Protein AF-A0A844YC33-F1 (afdb_monomer_lite)

Radius of gyration: 16.6 Å; chains: 1; bounding box: 36×33×59 Å

Sequence (121 aa):
MAMMAMFWGPLSAQDRAVDSRIYLESRDGSQRMVSQPRELRRGDRVVAVLDWSALPRRNEVLTSEVPSHLSFLDASLDDVELSRDGGRSWQAADSNASGRVTHLRWRTGATRRLAYSAIVR

pLDDT: mean 82.44, std 17.24, range [37.56, 96.38]

Structure (mmCIF, N/CA/C/O backbone):
data_AF-A0A844YC33-F1
#
_entry.id   AF-A0A844YC33-F1
#
loop_
_atom_site.group_PDB
_atom_site.id
_atom_site.type_symbol
_atom_site.label_atom_id
_atom_site.label_alt_id
_atom_site.label_comp_id
_atom_site.label_asym_id
_atom_site.label_entity_id
_atom_site.label_seq_id
_atom_site.pdbx_PDB_ins_code
_atom_site.Cartn_x
_atom_site.Cartn_y
_atom_site.Cartn_z
_atom_site.occupancy
_atom_site.B_iso_or_equiv
_atom_site.auth_seq_id
_atom_site.auth_comp_id
_atom_site.auth_asym_id
_atom_site.auth_atom_id
_atom_site.pdbx_PDB_model_num
ATOM 1 N N . MET A 1 1 ? -20.588 -12.524 -42.112 1.00 45.06 1 MET A N 1
ATOM 2 C CA . MET A 1 1 ? -20.195 -13.596 -41.176 1.00 45.06 1 MET A CA 1
ATOM 3 C C . MET A 1 1 ? -18.674 -13.574 -41.068 1.00 45.06 1 MET A C 1
ATOM 5 O O . MET A 1 1 ? -18.018 -14.000 -42.003 1.00 45.06 1 MET A O 1
ATOM 9 N N . ALA A 1 2 ? -18.128 -12.971 -40.010 1.00 42.09 2 ALA A N 1
ATOM 10 C CA . ALA A 1 2 ? -16.750 -13.154 -39.539 1.00 42.09 2 ALA A CA 1
ATOM 11 C C . ALA A 1 2 ? -16.652 -12.477 -38.164 1.00 42.09 2 ALA A C 1
ATOM 13 O O . ALA A 1 2 ? -16.767 -11.262 -38.038 1.00 42.09 2 ALA A O 1
ATOM 14 N N . MET A 1 3 ? -16.569 -13.312 -37.138 1.00 40.81 3 MET A N 1
ATOM 15 C CA . MET A 1 3 ? -16.557 -12.983 -35.719 1.00 40.81 3 MET A CA 1
ATOM 16 C C . MET A 1 3 ? -15.153 -12.483 -35.344 1.00 40.81 3 MET A C 1
ATOM 18 O O . MET A 1 3 ? -14.190 -13.232 -35.493 1.00 40.81 3 MET A O 1
ATOM 22 N N . MET A 1 4 ? -15.012 -11.232 -34.889 1.00 40.69 4 MET A N 1
ATOM 23 C CA . MET A 1 4 ? -13.759 -10.761 -34.282 1.00 40.69 4 MET A CA 1
ATOM 24 C C . MET A 1 4 ? -13.595 -11.459 -32.931 1.00 40.69 4 MET A C 1
ATOM 26 O O . MET A 1 4 ? -14.334 -11.194 -31.986 1.00 40.69 4 MET A O 1
ATOM 30 N N . ALA A 1 5 ? -12.646 -12.390 -32.869 1.00 43.84 5 ALA A N 1
ATOM 31 C CA . ALA A 1 5 ? -12.265 -13.073 -31.647 1.00 43.84 5 ALA A CA 1
ATOM 32 C C . ALA A 1 5 ? -11.674 -12.066 -30.647 1.00 43.84 5 ALA A C 1
ATOM 34 O O . ALA A 1 5 ? -10.669 -11.410 -30.923 1.00 43.84 5 ALA A O 1
ATOM 35 N N . MET A 1 6 ? -12.303 -11.953 -29.476 1.00 48.38 6 MET A N 1
ATOM 36 C CA . MET A 1 6 ? -11.693 -11.347 -28.297 1.00 48.38 6 MET A CA 1
ATOM 37 C C . MET A 1 6 ? -10.513 -12.223 -27.872 1.00 48.38 6 MET A C 1
ATOM 39 O O . MET A 1 6 ? -10.695 -13.378 -27.491 1.00 48.38 6 MET A O 1
ATOM 43 N N . PHE A 1 7 ? -9.299 -11.681 -27.933 1.00 41.22 7 PHE A N 1
ATOM 44 C CA . PHE A 1 7 ? -8.135 -12.310 -27.322 1.00 41.22 7 PHE A CA 1
ATOM 45 C C . PHE A 1 7 ? -8.235 -12.167 -25.798 1.00 41.22 7 PHE A C 1
ATOM 47 O O . PHE A 1 7 ? -7.728 -11.209 -25.219 1.00 41.22 7 PHE A O 1
ATOM 54 N N . TRP A 1 8 ? -8.871 -13.130 -25.131 1.00 48.06 8 TRP A N 1
ATOM 55 C CA . TRP A 1 8 ? -8.564 -13.410 -23.730 1.00 48.06 8 TRP A CA 1
ATOM 56 C C . TRP A 1 8 ? -7.294 -14.253 -23.686 1.00 48.06 8 TRP A C 1
ATOM 58 O O . TRP A 1 8 ? -7.331 -15.480 -23.729 1.00 48.06 8 TRP A O 1
ATOM 68 N N . GLY A 1 9 ? -6.145 -13.580 -23.637 1.00 37.56 9 GLY A N 1
ATOM 69 C CA . GLY A 1 9 ? -4.937 -14.224 -23.139 1.00 37.56 9 GLY A CA 1
ATOM 70 C C . GLY A 1 9 ? -5.112 -14.499 -21.641 1.00 37.56 9 GLY A C 1
ATOM 71 O O . GLY A 1 9 ? -5.631 -13.626 -20.937 1.00 37.56 9 GLY A O 1
ATOM 72 N N . PRO A 1 10 ? -4.707 -15.672 -21.123 1.00 42.41 10 PRO A N 1
ATOM 73 C CA . PRO A 1 10 ? -4.624 -15.860 -19.686 1.00 42.41 10 PRO A CA 1
ATOM 74 C C . PRO A 1 10 ? -3.643 -14.822 -19.134 1.00 42.41 10 PRO A C 1
ATOM 76 O O . PRO A 1 10 ? -2.491 -14.746 -19.564 1.00 42.41 10 PRO A O 1
ATOM 79 N N . LEU A 1 11 ? -4.103 -14.002 -18.190 1.00 50.25 11 LEU A N 1
ATOM 80 C CA . LEU A 1 11 ? -3.207 -13.264 -17.312 1.00 50.25 11 LEU A CA 1
ATOM 81 C C . LEU A 1 11 ? -2.495 -14.326 -16.476 1.00 50.25 11 LEU A C 1
ATOM 83 O O . LEU A 1 11 ? -3.030 -14.783 -15.469 1.00 50.25 11 LEU A O 1
ATOM 87 N N . SER A 1 12 ? -1.325 -14.781 -16.927 1.00 41.94 12 SER A N 1
ATOM 88 C CA . SER A 1 12 ? -0.418 -15.514 -16.053 1.00 41.94 12 SER A CA 1
ATOM 89 C C . SER A 1 12 ? -0.130 -14.601 -14.869 1.00 41.94 12 SER A C 1
ATOM 91 O O . SER A 1 12 ? 0.608 -13.624 -15.002 1.00 41.94 12 SER A O 1
ATOM 93 N N . ALA A 1 13 ? -0.750 -14.903 -13.729 1.00 41.78 13 ALA A N 1
ATOM 94 C CA . ALA A 1 13 ? -0.329 -14.403 -12.439 1.00 41.78 13 ALA A CA 1
ATOM 95 C C . ALA A 1 13 ? 1.101 -14.906 -12.253 1.00 41.78 13 ALA A C 1
ATOM 97 O O . ALA A 1 13 ? 1.336 -16.069 -11.931 1.00 41.78 13 ALA A O 1
ATOM 98 N N . GLN A 1 14 ? 2.074 -14.064 -12.591 1.00 50.34 14 GLN A N 1
ATOM 99 C CA . GLN A 1 14 ? 3.449 -14.338 -12.232 1.00 50.34 14 GLN A CA 1
ATOM 100 C C . GLN A 1 14 ? 3.502 -14.173 -10.721 1.00 50.34 14 GLN A C 1
ATOM 102 O O . GLN A 1 14 ? 3.572 -13.052 -10.221 1.00 50.34 14 GLN A O 1
ATOM 107 N N . ASP A 1 15 ? 3.403 -15.295 -10.014 1.00 48.19 15 ASP A N 1
ATOM 108 C CA . ASP A 1 15 ? 3.581 -15.394 -8.570 1.00 48.19 15 ASP A CA 1
ATOM 109 C C . ASP A 1 15 ? 5.067 -15.164 -8.251 1.00 48.19 15 ASP A C 1
ATOM 111 O O . ASP A 1 15 ? 5.833 -16.064 -7.910 1.00 48.19 15 ASP A O 1
ATOM 115 N N . ARG A 1 16 ? 5.546 -13.945 -8.512 1.00 59.59 16 ARG A N 1
ATOM 116 C CA . ARG A 1 16 ? 6.806 -13.477 -7.952 1.00 59.59 16 ARG A CA 1
ATOM 117 C C . ARG A 1 16 ? 6.514 -13.063 -6.528 1.00 59.59 16 ARG A C 1
ATOM 119 O O . ARG A 1 16 ? 5.619 -12.257 -6.296 1.00 59.59 16 ARG A O 1
ATOM 126 N N . ALA A 1 17 ? 7.329 -13.565 -5.607 1.00 65.06 17 ALA A N 1
ATOM 127 C CA . ALA A 1 17 ? 7.266 -13.184 -4.208 1.00 65.06 17 ALA A CA 1
ATOM 128 C C . ALA A 1 17 ? 7.431 -11.661 -4.068 1.00 65.06 17 ALA A C 1
ATOM 130 O O . ALA A 1 17 ? 8.533 -11.120 -4.201 1.00 65.06 17 ALA A O 1
ATOM 131 N N . VAL A 1 18 ? 6.314 -10.980 -3.829 1.00 82.38 18 VAL A N 1
ATOM 132 C CA . VAL A 1 18 ? 6.278 -9.633 -3.272 1.00 82.38 18 VAL A CA 1
ATOM 133 C C . VAL A 1 18 ? 6.281 -9.813 -1.759 1.00 82.38 18 VAL A C 1
ATOM 135 O O . VAL A 1 18 ? 5.343 -10.375 -1.196 1.00 82.38 18 VAL A O 1
ATOM 138 N N . ASP A 1 19 ? 7.348 -9.370 -1.102 1.00 88.06 19 ASP A N 1
ATOM 139 C CA . ASP A 1 19 ? 7.411 -9.350 0.358 1.00 88.06 19 ASP A CA 1
ATOM 140 C C . ASP A 1 19 ? 6.588 -8.164 0.859 1.00 88.06 19 ASP A C 1
ATOM 142 O O . ASP A 1 19 ? 6.835 -7.026 0.461 1.00 88.06 19 ASP A O 1
ATOM 146 N N . SER A 1 20 ? 5.595 -8.429 1.705 1.00 89.38 20 SER A N 1
ATOM 147 C CA . SER A 1 20 ? 4.699 -7.407 2.245 1.00 89.38 20 SER A CA 1
ATOM 148 C C . SER A 1 20 ? 4.883 -7.281 3.748 1.00 89.38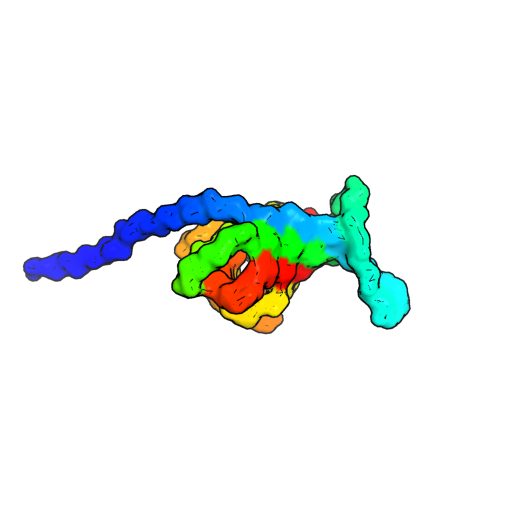 20 SER A C 1
ATOM 150 O O . SER A 1 20 ? 4.785 -8.265 4.483 1.00 89.38 20 SER A O 1
ATOM 152 N N . ARG A 1 21 ? 5.119 -6.057 4.224 1.00 94.00 21 ARG A N 1
ATOM 153 C CA . ARG A 1 21 ? 5.225 -5.743 5.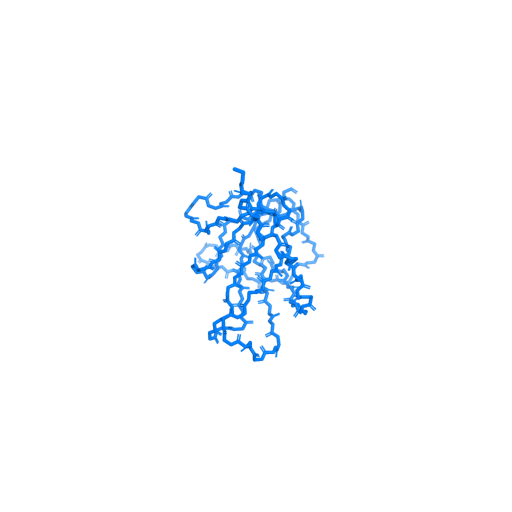656 1.00 94.00 21 ARG A CA 1
ATOM 154 C C . ARG A 1 21 ? 4.337 -4.568 6.009 1.00 94.00 21 ARG A C 1
ATOM 156 O O . ARG A 1 21 ? 4.361 -3.547 5.330 1.00 94.00 21 ARG A O 1
ATOM 163 N N . ILE A 1 22 ? 3.588 -4.696 7.099 1.00 93.75 22 ILE A N 1
ATOM 164 C CA . ILE A 1 22 ? 2.676 -3.660 7.588 1.00 93.75 22 ILE A CA 1
ATOM 165 C C . ILE A 1 22 ? 3.286 -2.989 8.813 1.00 93.75 22 ILE A C 1
ATOM 167 O O . ILE A 1 22 ? 3.753 -3.655 9.736 1.00 93.75 22 ILE A O 1
ATOM 171 N N . TYR A 1 23 ? 3.240 -1.663 8.820 1.00 95.19 23 TYR A N 1
ATOM 172 C CA . TYR A 1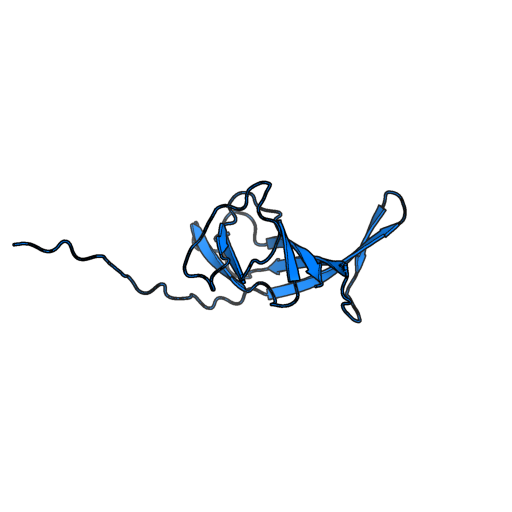 23 ? 3.688 -0.821 9.913 1.00 95.19 23 TYR A CA 1
ATOM 173 C C . TYR A 1 23 ? 2.542 0.057 10.402 1.00 95.19 23 TYR A C 1
ATOM 175 O O . TYR A 1 23 ? 1.769 0.573 9.595 1.00 95.19 23 TYR A O 1
ATOM 183 N N . LEU A 1 24 ? 2.450 0.256 11.714 1.00 95.25 24 LEU A N 1
ATOM 184 C CA . LEU A 1 24 ? 1.535 1.220 12.310 1.00 95.25 24 LEU A CA 1
ATOM 185 C C . LEU A 1 24 ? 2.095 2.629 12.110 1.00 95.25 24 LEU A C 1
ATOM 187 O O . LEU A 1 24 ? 3.271 2.878 12.379 1.00 95.25 24 LEU A O 1
ATOM 191 N N . GLU A 1 25 ? 1.246 3.544 11.660 1.00 92.50 25 GLU A N 1
ATOM 192 C CA . GLU A 1 25 ? 1.540 4.967 11.590 1.00 92.50 25 GLU A CA 1
ATOM 193 C C . GLU A 1 25 ? 0.822 5.692 12.724 1.00 92.50 25 GLU A C 1
ATOM 195 O O . GLU A 1 25 ? -0.408 5.732 12.773 1.00 92.50 25 GLU A O 1
ATOM 200 N N . SER A 1 26 ? 1.591 6.335 13.596 1.00 88.69 26 SER A N 1
ATOM 201 C CA . SER A 1 26 ? 1.063 7.249 14.603 1.00 88.69 26 SER A CA 1
ATOM 202 C C . SER A 1 26 ? 1.549 8.673 14.351 1.00 88.69 26 SER A C 1
ATOM 204 O O . SER A 1 26 ? 2.570 8.912 13.697 1.00 88.69 26 SER A O 1
ATOM 206 N N . ARG A 1 27 ? 0.786 9.641 14.859 1.00 85.69 27 ARG A N 1
ATOM 207 C CA . ARG A 1 27 ? 1.210 11.037 14.932 1.00 85.69 27 ARG A CA 1
ATOM 208 C C . ARG A 1 27 ? 1.386 11.426 16.386 1.00 85.69 27 ARG A C 1
ATOM 210 O O . ARG A 1 27 ? 0.475 11.216 17.180 1.00 85.69 27 ARG A O 1
ATOM 217 N N . ASP A 1 28 ? 2.530 12.019 16.688 1.00 80.75 28 ASP A N 1
ATOM 218 C CA . ASP A 1 28 ? 2.788 12.703 17.949 1.00 80.75 28 ASP A CA 1
ATOM 219 C C . ASP A 1 28 ? 3.089 14.173 17.635 1.00 80.75 28 ASP A C 1
ATOM 221 O O . ASP A 1 28 ? 4.138 14.519 17.083 1.00 80.75 28 ASP A O 1
ATOM 225 N N . GLY A 1 29 ? 2.093 15.036 17.848 1.00 81.06 29 GLY A N 1
ATOM 226 C CA . GLY A 1 29 ? 2.129 16.426 17.394 1.00 81.06 29 GLY A CA 1
ATOM 227 C C . GLY A 1 29 ? 2.364 16.542 15.881 1.00 81.06 29 GLY A C 1
ATOM 228 O O . GLY A 1 29 ? 1.527 16.132 15.072 1.00 81.06 29 GLY A O 1
ATOM 229 N N . SER A 1 30 ? 3.502 17.123 15.491 1.00 80.25 30 SER A N 1
ATOM 230 C CA . SER A 1 30 ? 3.922 17.275 14.090 1.00 80.25 30 SER A CA 1
ATOM 231 C C . SER A 1 30 ? 4.747 16.099 13.552 1.00 80.25 30 SER A C 1
ATOM 233 O O . SER A 1 30 ? 5.026 16.054 12.353 1.00 80.25 30 SER A O 1
ATOM 235 N N . GLN A 1 31 ? 5.139 15.144 14.400 1.00 82.38 31 GLN A N 1
ATOM 236 C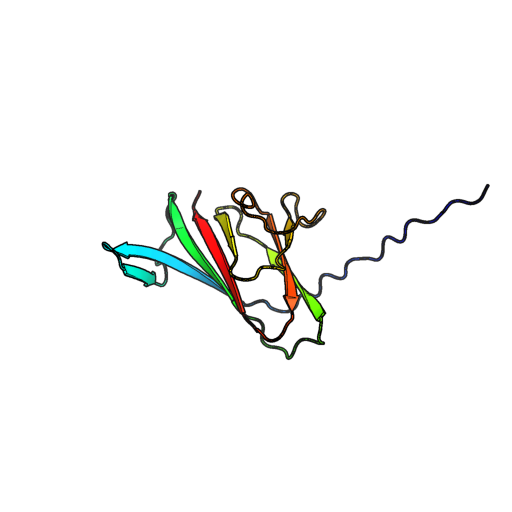 CA . GLN A 1 31 ? 5.982 14.020 14.006 1.00 82.38 31 GLN A CA 1
ATOM 237 C C . GLN A 1 31 ? 5.143 12.807 13.600 1.00 82.38 31 GLN A C 1
ATOM 239 O O . GLN A 1 31 ? 4.184 12.428 14.271 1.00 82.38 31 GLN A O 1
ATOM 244 N N . ARG A 1 32 ? 5.528 12.177 12.486 1.00 85.44 32 ARG A N 1
ATOM 245 C CA . ARG A 1 32 ? 4.988 10.890 12.036 1.00 85.44 32 ARG A CA 1
ATOM 246 C C . ARG A 1 32 ? 5.939 9.791 12.490 1.00 85.44 32 ARG A C 1
ATOM 248 O O . ARG A 1 32 ? 7.102 9.788 12.094 1.00 85.44 32 ARG A O 1
ATOM 255 N N . MET A 1 33 ? 5.438 8.863 13.294 1.00 88.38 33 MET A N 1
ATOM 256 C CA . MET A 1 33 ? 6.181 7.691 13.744 1.00 88.38 33 MET A CA 1
ATOM 257 C C . MET A 1 33 ? 5.674 6.449 13.018 1.00 88.38 33 MET A C 1
ATOM 259 O O . MET A 1 33 ? 4.484 6.322 12.728 1.00 88.38 33 MET A O 1
ATOM 263 N N . VAL A 1 34 ? 6.595 5.534 12.722 1.00 90.00 34 VAL A N 1
ATOM 264 C CA . VAL A 1 34 ? 6.306 4.256 12.069 1.00 90.00 34 VAL A CA 1
ATOM 265 C C . VAL A 1 34 ? 6.888 3.144 12.930 1.00 90.00 34 VAL A C 1
ATOM 267 O O . VAL A 1 34 ? 8.072 3.179 13.264 1.00 90.00 34 VAL A O 1
ATOM 270 N N . SER A 1 35 ? 6.067 2.169 13.312 1.00 90.88 35 SER A N 1
ATOM 271 C CA . SER A 1 35 ? 6.481 1.062 14.180 1.00 90.88 35 SER A CA 1
ATOM 272 C C . SER A 1 35 ? 5.915 -0.275 13.710 1.00 90.88 35 SER A C 1
ATOM 274 O O . SER A 1 35 ? 4.944 -0.332 12.954 1.00 90.88 35 SER A O 1
ATOM 276 N N . GLN A 1 36 ? 6.542 -1.376 14.126 1.00 90.81 36 GLN A N 1
ATOM 277 C CA . GLN A 1 36 ? 5.968 -2.699 13.898 1.00 90.81 36 GLN A CA 1
ATOM 278 C C . GLN A 1 36 ? 4.763 -2.895 14.829 1.00 90.81 36 GLN A C 1
ATOM 280 O O . GLN A 1 36 ? 4.919 -2.767 16.049 1.00 90.81 36 GLN A O 1
ATOM 285 N N . PRO A 1 37 ? 3.572 -3.202 14.290 1.00 87.12 37 PRO A N 1
ATOM 286 C CA . PRO A 1 37 ? 2.400 -3.428 15.114 1.00 87.12 37 PRO A CA 1
ATOM 287 C C . PRO A 1 37 ? 2.563 -4.738 15.886 1.00 87.12 37 PRO A C 1
ATOM 289 O O . PRO A 1 37 ? 2.893 -5.774 15.313 1.00 87.12 37 PRO A O 1
ATOM 292 N N . ARG A 1 38 ? 2.295 -4.705 17.195 1.00 88.06 38 ARG A N 1
ATOM 293 C CA . ARG A 1 38 ? 2.054 -5.935 17.971 1.00 88.06 38 ARG A CA 1
ATOM 294 C C . ARG A 1 38 ? 0.666 -6.504 17.676 1.00 88.06 38 ARG A C 1
ATOM 296 O O . ARG A 1 38 ? 0.474 -7.711 17.694 1.00 88.06 38 ARG A O 1
ATOM 303 N N . GLU A 1 39 ? -0.279 -5.609 17.412 1.00 89.75 39 GLU A N 1
ATOM 304 C CA . GLU A 1 39 ? -1.671 -5.869 17.065 1.00 89.75 39 GLU A CA 1
ATOM 305 C C . GLU A 1 39 ? -2.160 -4.704 16.189 1.00 89.75 39 GLU A C 1
ATOM 307 O O . GLU A 1 39 ? -1.651 -3.588 16.321 1.00 89.75 39 GLU A O 1
ATOM 312 N N . LEU A 1 40 ? -3.123 -4.962 15.303 1.00 92.69 40 LEU A N 1
ATOM 313 C CA . LEU A 1 40 ? -3.806 -3.942 14.506 1.00 92.69 40 LEU A CA 1
ATOM 314 C C . LEU A 1 40 ? -5.249 -3.808 14.985 1.00 92.69 40 LEU A C 1
ATOM 316 O O . LEU A 1 40 ? -5.961 -4.806 15.106 1.00 92.69 40 LEU A O 1
ATOM 320 N N . ARG A 1 41 ? -5.688 -2.578 15.238 1.00 95.00 41 ARG A N 1
ATOM 321 C CA . ARG A 1 41 ? -7.030 -2.261 15.730 1.00 95.00 41 ARG A CA 1
ATOM 322 C C . ARG A 1 41 ? -7.787 -1.435 14.711 1.00 95.00 41 ARG A C 1
ATOM 324 O O . ARG A 1 41 ? -7.214 -0.662 13.952 1.00 95.00 41 ARG A O 1
ATOM 331 N N . ARG A 1 42 ? -9.110 -1.577 14.711 1.00 95.50 42 ARG A N 1
ATOM 332 C CA . ARG A 1 42 ? -9.994 -0.762 13.875 1.00 95.50 42 ARG A CA 1
ATOM 333 C C . ARG A 1 42 ? -9.726 0.729 14.105 1.00 95.50 42 ARG A C 1
ATOM 335 O O . ARG A 1 42 ? -9.742 1.186 15.242 1.00 95.50 42 ARG A O 1
ATOM 342 N N . GLY A 1 43 ? -9.535 1.472 13.019 1.00 95.06 43 GLY A N 1
ATOM 343 C CA . GLY A 1 43 ? -9.183 2.892 13.019 1.00 95.06 43 GLY A CA 1
ATOM 344 C C . GLY A 1 43 ? -7.682 3.168 12.916 1.00 95.06 43 GLY A C 1
ATOM 345 O O . GLY A 1 43 ? -7.317 4.293 12.576 1.00 95.06 43 GLY A O 1
ATOM 346 N N . ASP A 1 44 ? -6.820 2.169 13.133 1.00 95.25 44 ASP A N 1
ATOM 347 C CA . ASP A 1 44 ? -5.375 2.343 13.003 1.00 95.25 44 ASP A CA 1
ATOM 348 C C . ASP A 1 44 ? -5.005 2.712 11.571 1.00 95.25 44 ASP A C 1
ATOM 350 O O . ASP A 1 44 ? -5.429 2.067 10.604 1.00 95.25 44 ASP A O 1
ATOM 354 N N . ARG A 1 45 ? -4.169 3.743 11.436 1.00 95.69 45 ARG A N 1
ATOM 355 C CA . ARG A 1 45 ? -3.538 4.069 10.164 1.00 95.69 45 ARG A CA 1
ATOM 356 C C . ARG A 1 45 ? -2.275 3.242 10.020 1.00 95.69 45 ARG A C 1
ATOM 358 O O . ARG A 1 45 ? -1.454 3.184 10.929 1.00 95.69 45 ARG A O 1
ATOM 365 N N . VAL A 1 46 ? -2.106 2.625 8.864 1.00 96.19 46 VAL A N 1
ATOM 366 C CA . VAL A 1 46 ? -0.956 1.777 8.573 1.00 96.19 46 VAL A CA 1
ATOM 367 C C . VAL A 1 46 ? -0.277 2.204 7.286 1.00 96.19 46 VAL A C 1
ATOM 369 O O . VAL A 1 46 ? -0.896 2.794 6.398 1.00 96.19 46 VAL A O 1
ATOM 372 N N . VAL A 1 47 ? 0.998 1.855 7.180 1.00 95.88 47 VAL A N 1
ATOM 373 C CA . VAL A 1 47 ? 1.761 1.870 5.937 1.00 95.88 47 VAL A CA 1
ATOM 374 C C . VAL A 1 47 ? 2.185 0.441 5.644 1.00 95.88 47 VAL A C 1
ATOM 376 O O . VAL A 1 47 ? 2.885 -0.181 6.441 1.00 95.88 47 VAL A O 1
ATOM 379 N N . ALA A 1 48 ? 1.766 -0.081 4.502 1.00 95.31 48 ALA A N 1
ATOM 380 C CA . ALA A 1 48 ? 2.253 -1.341 3.976 1.00 95.31 48 ALA A CA 1
ATOM 381 C C . ALA A 1 48 ? 3.399 -1.072 3.000 1.00 95.31 48 ALA A C 1
ATOM 383 O O . ALA A 1 48 ? 3.305 -0.185 2.152 1.00 95.31 48 ALA A O 1
ATOM 384 N N . VAL A 1 49 ? 4.477 -1.836 3.129 1.00 94.62 49 VAL A N 1
ATOM 385 C CA . VAL A 1 49 ? 5.663 -1.777 2.277 1.00 94.62 49 VAL A CA 1
ATOM 386 C C . VAL A 1 49 ? 5.760 -3.086 1.515 1.00 94.62 49 VAL A C 1
ATOM 388 O O . VAL A 1 49 ? 5.803 -4.154 2.122 1.00 94.62 49 VAL A O 1
ATOM 391 N N . LEU A 1 50 ? 5.787 -2.973 0.193 1.00 93.56 50 LEU A N 1
ATOM 392 C CA . LEU A 1 50 ? 5.931 -4.065 -0.754 1.00 93.56 50 LEU A CA 1
ATOM 393 C C . LEU A 1 50 ? 7.339 -4.009 -1.350 1.00 93.56 50 LEU A C 1
ATOM 395 O O . LEU A 1 50 ? 7.700 -3.002 -1.961 1.00 93.56 50 LEU A O 1
ATOM 399 N N . ASP A 1 51 ? 8.115 -5.075 -1.182 1.00 91.94 51 ASP A N 1
ATOM 400 C CA . ASP A 1 51 ? 9.484 -5.225 -1.681 1.00 91.94 51 ASP A CA 1
ATOM 401 C C . ASP A 1 51 ? 9.574 -6.392 -2.681 1.00 91.94 51 ASP A C 1
ATOM 403 O O . ASP A 1 51 ? 8.977 -7.448 -2.473 1.00 91.94 51 ASP A O 1
ATOM 407 N N . TRP A 1 52 ? 10.349 -6.239 -3.761 1.00 88.12 52 TRP A N 1
ATOM 408 C CA . TRP A 1 52 ? 10.605 -7.322 -4.726 1.00 88.12 52 TRP A CA 1
ATOM 409 C C . TRP A 1 52 ? 12.094 -7.451 -5.081 1.00 88.12 52 TRP A C 1
ATOM 411 O O . TRP A 1 52 ? 12.809 -6.469 -5.294 1.00 88.12 52 TRP A O 1
ATOM 421 N N . SER A 1 53 ? 12.582 -8.695 -5.123 1.00 71.62 53 SER A N 1
ATOM 422 C CA . SER A 1 53 ? 14.015 -9.030 -5.036 1.00 71.62 53 SER A CA 1
ATOM 423 C C . SER A 1 53 ? 14.734 -9.249 -6.372 1.00 71.62 53 SER A C 1
ATOM 425 O O . SER A 1 53 ? 15.964 -9.268 -6.409 1.00 71.62 53 SER A O 1
ATOM 427 N N . ALA A 1 54 ? 14.021 -9.363 -7.490 1.00 59.44 54 ALA A N 1
ATOM 428 C CA . ALA A 1 54 ? 14.647 -9.572 -8.793 1.00 59.44 54 ALA A CA 1
ATOM 429 C C . ALA A 1 54 ? 14.810 -8.249 -9.548 1.00 59.44 54 ALA A C 1
ATOM 431 O O . ALA A 1 54 ? 13.904 -7.417 -9.529 1.00 59.44 54 ALA A O 1
ATOM 432 N N . LEU A 1 55 ? 15.942 -8.080 -10.255 1.00 56.91 55 LEU A N 1
ATOM 433 C CA . LEU A 1 55 ? 16.053 -7.120 -11.358 1.00 56.91 55 LEU A CA 1
ATOM 434 C C . LEU A 1 55 ? 14.824 -7.342 -12.242 1.00 56.91 55 LEU A C 1
ATOM 436 O O . LEU A 1 55 ? 14.724 -8.400 -12.876 1.00 56.91 55 LEU A O 1
ATOM 440 N N . PRO A 1 56 ? 13.849 -6.424 -12.239 1.00 55.03 56 PRO A N 1
ATOM 441 C CA . PRO A 1 56 ? 12.687 -6.620 -13.067 1.00 55.03 56 PRO A CA 1
ATOM 442 C C . PRO A 1 56 ? 13.183 -6.653 -14.503 1.00 55.03 56 PRO A C 1
ATOM 444 O O . PRO A 1 56 ? 14.051 -5.856 -14.883 1.00 55.03 56 PRO A O 1
ATOM 447 N N . ARG A 1 57 ? 12.636 -7.544 -15.333 1.00 61.56 57 ARG A N 1
ATOM 448 C CA . ARG A 1 57 ? 12.664 -7.221 -16.761 1.00 61.56 57 ARG A CA 1
ATOM 449 C C . ARG A 1 57 ? 11.987 -5.854 -16.844 1.00 61.56 57 ARG A C 1
ATOM 451 O O . ARG A 1 57 ? 10.917 -5.693 -16.259 1.00 61.56 57 ARG A O 1
ATOM 458 N N . ARG A 1 58 ? 12.647 -4.850 -17.435 1.00 65.25 58 ARG A N 1
ATOM 459 C CA . ARG A 1 58 ? 12.077 -3.494 -17.502 1.00 65.25 58 ARG A CA 1
ATOM 460 C C . ARG A 1 58 ? 10.618 -3.611 -17.955 1.00 65.25 58 ARG A C 1
ATOM 462 O O . ARG A 1 58 ? 10.351 -4.300 -18.938 1.00 65.25 58 ARG A O 1
ATOM 469 N N . ASN A 1 59 ? 9.715 -2.949 -17.234 1.00 74.00 59 ASN A N 1
ATOM 470 C CA . ASN A 1 59 ? 8.279 -2.887 -17.522 1.00 74.00 59 ASN A CA 1
ATOM 471 C C . ASN A 1 59 ? 7.452 -4.158 -17.222 1.00 74.00 59 ASN A C 1
ATOM 473 O O . ASN A 1 59 ? 6.343 -4.281 -17.747 1.00 74.00 59 ASN A O 1
ATOM 477 N N . GLU A 1 60 ? 7.936 -5.075 -16.377 1.00 83.50 60 GLU A N 1
ATOM 478 C CA . GLU A 1 60 ? 7.104 -6.146 -15.804 1.00 83.50 60 GLU A CA 1
ATOM 479 C C . GLU A 1 60 ? 5.961 -5.561 -14.955 1.00 83.50 60 GLU A C 1
ATOM 481 O O . GLU A 1 60 ? 6.118 -4.513 -14.333 1.00 83.50 60 GLU A O 1
ATOM 486 N N . VAL A 1 61 ? 4.797 -6.215 -14.949 1.00 88.12 61 VAL A N 1
ATOM 487 C CA . VAL A 1 61 ? 3.657 -5.830 -14.105 1.00 88.12 61 VAL A CA 1
ATOM 488 C C . VAL A 1 61 ? 3.627 -6.758 -12.902 1.00 88.12 61 VAL A C 1
ATOM 490 O O . VAL A 1 61 ? 3.549 -7.973 -13.069 1.00 88.12 61 VAL A O 1
ATOM 493 N N . LEU A 1 62 ? 3.679 -6.184 -11.705 1.00 90.44 62 LEU A N 1
ATOM 494 C CA . LEU A 1 62 ? 3.460 -6.909 -10.457 1.00 90.44 62 LEU A CA 1
ATOM 495 C C . LEU A 1 62 ? 2.051 -6.640 -9.949 1.00 90.44 62 LEU A C 1
ATOM 497 O O . LEU A 1 62 ? 1.432 -5.632 -10.291 1.00 90.44 62 LEU A O 1
ATOM 501 N N . THR A 1 63 ? 1.539 -7.563 -9.146 1.00 92.44 63 THR A N 1
ATOM 502 C CA . THR A 1 63 ? 0.241 -7.449 -8.485 1.00 92.44 63 THR A CA 1
ATOM 503 C C . THR A 1 63 ? 0.388 -7.857 -7.026 1.00 92.44 63 THR A C 1
ATOM 505 O O . THR A 1 63 ? 1.174 -8.743 -6.709 1.00 92.44 63 THR A O 1
ATOM 508 N N . SER A 1 64 ? -0.359 -7.204 -6.141 1.00 92.94 64 SER A N 1
ATOM 509 C CA . SER A 1 64 ? -0.453 -7.560 -4.726 1.00 92.94 64 SER A CA 1
ATOM 510 C C . SER A 1 64 ? -1.893 -7.450 -4.263 1.00 92.94 64 SER A C 1
ATOM 512 O O . SER A 1 64 ? -2.575 -6.471 -4.573 1.00 92.94 64 SER A O 1
ATOM 514 N N . GLU A 1 65 ? -2.334 -8.413 -3.464 1.00 94.12 65 GLU A N 1
ATOM 515 C CA . GLU A 1 65 ? -3.590 -8.302 -2.729 1.00 94.12 65 GLU A CA 1
ATOM 516 C C . GLU A 1 65 ? -3.492 -7.224 -1.644 1.00 94.12 65 GLU A C 1
ATOM 518 O O . GLU A 1 65 ? -2.442 -7.020 -1.024 1.00 94.12 65 GLU A O 1
ATOM 523 N N . VAL A 1 66 ? -4.608 -6.537 -1.409 1.00 93.62 66 VAL A N 1
ATOM 524 C CA . VAL A 1 66 ? -4.803 -5.661 -0.254 1.00 93.62 66 VAL A CA 1
ATOM 525 C C . VAL A 1 66 ? -5.604 -6.442 0.787 1.00 93.62 66 VAL A C 1
ATOM 527 O O . VAL A 1 66 ? -6.723 -6.869 0.484 1.00 93.62 66 VAL A O 1
ATOM 530 N N . PRO A 1 67 ? -5.079 -6.623 2.014 1.00 94.31 67 PRO A N 1
ATOM 531 C CA . PRO A 1 67 ? -5.777 -7.351 3.059 1.00 94.31 67 PRO A CA 1
ATOM 532 C C . PRO A 1 67 ? -7.213 -6.867 3.254 1.00 94.31 67 PRO A C 1
ATOM 534 O O . PRO A 1 67 ? -7.504 -5.672 3.331 1.00 94.31 67 PRO A O 1
ATOM 537 N N . SER A 1 68 ? -8.130 -7.821 3.385 1.00 93.94 68 SER A N 1
ATOM 538 C CA . SER A 1 68 ? -9.570 -7.563 3.409 1.00 93.94 68 SER A CA 1
ATOM 539 C C . SER A 1 68 ? -10.062 -6.806 4.641 1.00 93.94 68 SER A C 1
ATOM 541 O O . SER A 1 68 ? -11.248 -6.508 4.681 1.00 93.94 68 SER A O 1
ATOM 543 N N . HIS A 1 69 ? -9.207 -6.473 5.605 1.00 93.88 69 HIS A N 1
ATOM 544 C CA . HIS A 1 69 ? -9.493 -5.616 6.761 1.00 93.88 69 HIS A CA 1
ATOM 545 C C . HIS A 1 69 ? -8.871 -4.215 6.622 1.00 93.88 69 HIS A C 1
ATOM 547 O O . HIS A 1 69 ? -8.973 -3.406 7.537 1.00 93.88 69 HIS A O 1
ATOM 553 N N . LEU A 1 70 ? -8.238 -3.906 5.486 1.00 95.12 70 LEU A N 1
ATOM 554 C CA . LEU A 1 70 ? -7.673 -2.594 5.188 1.00 95.12 70 LEU A CA 1
ATOM 555 C C . LEU A 1 70 ? -8.554 -1.823 4.203 1.00 95.12 70 LEU A C 1
ATOM 557 O O . LEU A 1 70 ? -9.172 -2.380 3.289 1.00 95.12 70 LEU A O 1
ATOM 561 N N . SER A 1 71 ? -8.636 -0.518 4.413 1.00 95.56 71 SER A N 1
ATOM 562 C CA . SER A 1 71 ? -9.195 0.458 3.488 1.00 95.56 71 SER A CA 1
ATOM 563 C C . SER A 1 71 ? -8.045 1.280 2.931 1.00 95.56 71 SER A C 1
ATOM 565 O O . SER A 1 71 ? -7.384 1.985 3.690 1.00 95.56 71 SER A O 1
ATOM 567 N N . PHE A 1 72 ? -7.798 1.177 1.629 1.00 95.12 72 PHE A N 1
ATOM 568 C CA . PHE A 1 72 ? -6.737 1.916 0.952 1.00 95.12 72 PHE A CA 1
ATOM 569 C C . PHE A 1 72 ? -6.967 3.423 1.098 1.00 95.12 72 PHE A C 1
ATOM 571 O O . PHE A 1 72 ? -8.112 3.883 1.097 1.00 95.12 72 PHE A O 1
ATOM 578 N N . LEU A 1 73 ? -5.882 4.180 1.231 1.00 93.88 73 LEU A N 1
ATOM 579 C CA . LEU A 1 73 ? -5.903 5.638 1.226 1.00 93.88 73 LEU A CA 1
ATOM 580 C C . LEU A 1 73 ? -5.121 6.186 0.039 1.00 93.88 73 LEU A C 1
ATOM 582 O O . LEU A 1 73 ? -5.674 6.958 -0.733 1.00 93.88 73 LEU A O 1
ATOM 586 N N . ASP A 1 74 ? -3.853 5.793 -0.073 1.00 93.19 74 ASP A N 1
ATOM 587 C CA . ASP A 1 74 ? -2.905 6.394 -1.009 1.00 93.19 74 ASP A CA 1
ATOM 588 C C . ASP A 1 74 ? -1.700 5.473 -1.250 1.00 93.19 74 ASP A C 1
ATOM 590 O O . ASP A 1 74 ? -1.407 4.615 -0.410 1.00 93.19 74 ASP A O 1
ATOM 594 N N . ALA A 1 75 ? -0.981 5.670 -2.353 1.00 92.50 75 ALA A N 1
ATOM 595 C CA . ALA A 1 75 ? 0.216 4.925 -2.730 1.00 92.50 75 ALA A CA 1
ATOM 596 C C . ALA A 1 75 ? 1.389 5.863 -3.046 1.00 92.50 75 ALA A C 1
ATOM 598 O O . ALA A 1 75 ? 1.216 6.980 -3.505 1.00 92.50 75 ALA A O 1
ATOM 599 N N . SER A 1 76 ? 2.616 5.393 -2.826 1.00 91.69 76 SER A N 1
ATOM 600 C CA . SER A 1 76 ? 3.832 6.187 -3.038 1.00 91.69 76 SER A CA 1
ATOM 601 C C . SER A 1 76 ? 4.279 6.288 -4.499 1.00 91.69 76 SER A C 1
ATOM 603 O O . SER A 1 76 ? 5.310 6.899 -4.763 1.00 91.69 76 SER A O 1
ATOM 605 N N . LEU A 1 77 ? 3.613 5.587 -5.417 1.00 88.25 77 LEU A N 1
ATOM 606 C CA . LEU A 1 77 ? 3.924 5.585 -6.845 1.00 88.25 77 LEU A CA 1
ATOM 607 C C . LEU A 1 77 ? 2.697 6.069 -7.614 1.00 88.25 77 LEU A C 1
ATOM 609 O O . LEU A 1 77 ? 1.597 5.581 -7.362 1.00 88.25 77 LEU A O 1
ATOM 613 N N . ASP A 1 78 ? 2.923 6.954 -8.582 1.00 84.62 78 ASP A N 1
ATOM 614 C CA . ASP A 1 78 ? 1.853 7.575 -9.371 1.00 84.62 78 ASP A CA 1
ATOM 615 C C . ASP A 1 78 ? 1.221 6.594 -10.379 1.00 84.62 78 ASP A C 1
ATOM 617 O O . ASP A 1 78 ? 0.019 6.620 -10.618 1.00 84.62 78 ASP A O 1
ATOM 621 N N . ASP A 1 79 ? 2.010 5.658 -10.923 1.00 87.69 79 ASP A N 1
ATOM 622 C CA . ASP A 1 79 ? 1.565 4.681 -11.934 1.00 87.69 79 ASP A CA 1
ATOM 623 C C . ASP A 1 79 ? 0.980 3.389 -11.319 1.00 87.69 79 ASP A C 1
ATOM 625 O O . ASP A 1 79 ? 1.128 2.288 -11.865 1.00 87.69 79 ASP A O 1
ATOM 629 N N . VAL A 1 80 ? 0.359 3.492 -10.142 1.00 92.56 80 VAL A N 1
ATOM 630 C CA . VAL A 1 80 ? -0.333 2.366 -9.497 1.00 92.56 80 VAL A CA 1
ATOM 631 C C . VAL A 1 80 ? -1.759 2.295 -10.013 1.00 92.56 80 VAL A C 1
ATOM 633 O O . VAL A 1 80 ? -2.471 3.291 -10.077 1.00 92.56 80 VAL A O 1
ATOM 636 N N . GLU A 1 81 ? -2.206 1.088 -10.334 1.00 94.38 81 GLU A N 1
ATOM 637 C CA . GLU A 1 81 ? -3.592 0.819 -10.684 1.00 94.38 81 GLU A CA 1
ATOM 638 C C . GLU A 1 81 ? -4.241 -0.060 -9.614 1.00 94.38 81 GLU A C 1
ATOM 640 O O . GLU A 1 81 ? -3.638 -0.978 -9.055 1.00 94.38 81 GLU A O 1
ATOM 645 N N . LEU A 1 82 ? -5.502 0.229 -9.328 1.00 95.12 82 LEU A N 1
ATOM 646 C CA . LEU A 1 82 ? -6.281 -0.351 -8.251 1.00 95.12 82 LEU A CA 1
ATOM 647 C C . LEU A 1 82 ? -7.388 -1.214 -8.834 1.00 95.12 82 LEU A C 1
ATOM 649 O O . LEU A 1 82 ? -8.041 -0.837 -9.808 1.00 95.12 82 LEU A O 1
ATOM 653 N N . SER A 1 83 ? -7.660 -2.337 -8.182 1.00 95.00 83 SER A N 1
ATOM 654 C CA . SER A 1 83 ? -8.831 -3.158 -8.462 1.00 95.00 83 SER A CA 1
ATOM 655 C C . SER A 1 83 ? -9.735 -3.252 -7.244 1.00 95.00 83 SER A C 1
ATOM 657 O O . SER A 1 83 ? -9.280 -3.528 -6.130 1.00 95.00 83 SER A O 1
ATOM 659 N N . ARG A 1 84 ? -11.045 -3.095 -7.451 1.00 94.69 84 ARG A N 1
ATOM 660 C CA . ARG A 1 84 ? -12.076 -3.218 -6.402 1.00 94.69 84 ARG A CA 1
ATOM 661 C C . ARG A 1 84 ? -12.887 -4.517 -6.499 1.00 94.69 84 ARG A C 1
ATOM 663 O O . ARG A 1 84 ? -13.735 -4.779 -5.646 1.00 94.69 84 ARG A O 1
ATOM 670 N N . ASP A 1 85 ? -12.623 -5.329 -7.521 1.00 93.69 85 ASP A N 1
ATOM 671 C CA . ASP A 1 85 ? -13.440 -6.476 -7.920 1.00 93.69 85 ASP A CA 1
ATOM 672 C C . ASP A 1 85 ? -12.662 -7.799 -8.005 1.00 93.69 85 ASP A C 1
ATOM 674 O O . ASP A 1 85 ? -13.131 -8.735 -8.658 1.00 93.69 85 ASP A O 1
ATOM 678 N N . GLY A 1 86 ? -11.523 -7.900 -7.312 1.00 93.44 86 GLY A N 1
ATOM 679 C CA . GLY A 1 86 ? -10.707 -9.114 -7.265 1.00 93.44 86 GLY A CA 1
ATOM 680 C C . GLY A 1 86 ? -9.692 -9.229 -8.404 1.00 93.44 86 GLY A C 1
ATOM 681 O O . GLY A 1 86 ? -9.386 -10.337 -8.822 1.00 93.44 86 GLY A O 1
ATOM 682 N N . GLY A 1 87 ? -9.221 -8.105 -8.951 1.00 93.31 87 GLY A N 1
ATOM 683 C CA . GLY A 1 87 ? -8.233 -8.077 -10.034 1.00 93.31 87 GLY A CA 1
ATOM 684 C C . GLY A 1 87 ? -8.826 -8.203 -11.442 1.00 93.31 87 GLY A C 1
ATOM 685 O O . GLY A 1 87 ? -8.079 -8.395 -12.403 1.00 93.31 87 GLY A O 1
ATOM 686 N N . ARG A 1 88 ? -10.155 -8.095 -11.593 1.00 92.88 88 ARG A N 1
ATOM 687 C CA . ARG A 1 88 ? -10.840 -8.238 -12.892 1.00 92.88 88 ARG A CA 1
ATOM 688 C C . ARG A 1 88 ? -10.839 -6.937 -13.687 1.00 92.88 88 ARG A C 1
ATOM 690 O O . ARG A 1 88 ? -10.631 -6.966 -14.898 1.00 92.88 88 ARG A O 1
ATOM 697 N N . SER A 1 89 ? -11.025 -5.806 -13.014 1.00 92.44 89 SER A N 1
ATOM 698 C CA . SER A 1 89 ? -10.905 -4.465 -13.589 1.00 92.44 89 SER A CA 1
ATOM 699 C C . SER A 1 89 ? -9.903 -3.614 -12.816 1.00 92.44 89 SER A C 1
ATOM 701 O O . SER A 1 89 ? -9.616 -3.870 -11.643 1.00 92.44 89 SER A O 1
ATOM 703 N N . TRP A 1 90 ? -9.350 -2.615 -13.507 1.00 93.69 90 TRP A N 1
ATOM 704 C CA . TRP A 1 90 ? -8.228 -1.809 -13.038 1.00 93.69 90 TRP A CA 1
ATOM 705 C C . TRP A 1 90 ? -8.431 -0.344 -13.403 1.00 93.69 90 TRP A C 1
ATOM 707 O O . TRP A 1 90 ? -8.859 -0.038 -14.515 1.00 93.69 90 TRP A O 1
ATOM 717 N N . GLN A 1 91 ? -8.138 0.544 -12.459 1.00 91.38 91 GL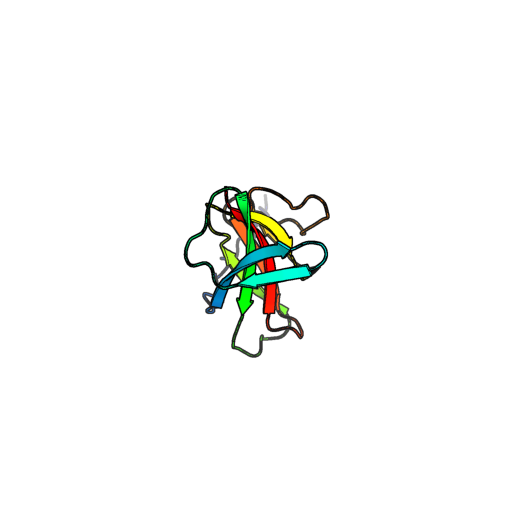N A N 1
ATOM 718 C CA . GLN A 1 91 ? -8.254 1.996 -12.607 1.00 91.38 91 GLN A CA 1
ATOM 719 C C . GLN A 1 91 ? -7.014 2.651 -12.005 1.00 91.38 91 GLN A C 1
ATOM 721 O O . GLN A 1 91 ? -6.512 2.160 -10.997 1.00 91.38 91 GLN A O 1
ATOM 726 N N . ALA A 1 92 ? -6.520 3.736 -12.598 1.00 90.38 92 ALA A N 1
ATOM 727 C CA . ALA A 1 92 ? -5.399 4.479 -12.028 1.00 90.38 92 ALA A CA 1
ATOM 728 C C . ALA A 1 92 ? -5.729 4.955 -10.602 1.00 90.38 92 ALA A C 1
ATOM 730 O O . ALA A 1 92 ? -6.870 5.327 -10.317 1.00 90.38 92 ALA A O 1
ATOM 731 N N . ALA A 1 93 ? -4.740 4.922 -9.711 1.00 85.38 93 ALA A N 1
ATOM 732 C CA . ALA A 1 93 ? -4.847 5.539 -8.402 1.00 85.38 93 ALA A CA 1
ATOM 733 C C . ALA A 1 93 ? -4.877 7.063 -8.588 1.00 85.38 93 ALA A C 1
ATOM 735 O O . ALA A 1 93 ? -3.857 7.685 -8.859 1.00 85.38 93 ALA A O 1
ATOM 736 N N . ASP A 1 94 ? -6.063 7.657 -8.502 1.00 77.62 94 ASP A N 1
ATOM 737 C CA . ASP A 1 94 ? -6.244 9.106 -8.504 1.00 77.62 94 ASP A CA 1
ATOM 738 C C . ASP A 1 94 ? -6.497 9.632 -7.081 1.00 77.62 94 ASP A C 1
ATOM 740 O O . ASP A 1 94 ? -6.532 8.883 -6.102 1.00 77.62 94 ASP A O 1
ATOM 744 N N . SER A 1 95 ? -6.703 10.942 -6.949 1.00 59.06 95 SER A N 1
ATOM 745 C CA . SER A 1 95 ? -6.948 11.604 -5.663 1.00 59.06 95 SER A CA 1
ATOM 746 C C . SER A 1 95 ? -8.198 11.110 -4.911 1.00 59.06 95 SER A C 1
ATOM 748 O O . SER A 1 95 ? -8.345 11.422 -3.730 1.00 59.06 95 SER A O 1
ATOM 750 N N . ASN A 1 96 ? -9.069 10.307 -5.540 1.00 61.09 96 ASN A N 1
ATOM 751 C CA . ASN A 1 96 ? -10.260 9.698 -4.936 1.00 61.09 96 ASN A CA 1
ATOM 752 C C . ASN A 1 96 ? -10.156 8.166 -4.803 1.00 61.09 96 ASN A C 1
ATOM 754 O O . ASN A 1 96 ? -11.153 7.481 -4.548 1.00 61.09 96 ASN A O 1
ATOM 758 N N . ALA A 1 97 ? -8.949 7.613 -4.921 1.00 72.44 97 ALA A N 1
ATOM 759 C CA . ALA A 1 97 ? -8.666 6.186 -4.829 1.00 72.44 97 ALA A CA 1
ATOM 760 C C . ALA A 1 97 ? -9.078 5.516 -3.503 1.00 72.44 97 ALA A C 1
ATOM 762 O O . ALA A 1 97 ? -9.207 4.286 -3.455 1.00 72.44 97 ALA A O 1
ATOM 763 N N . SER A 1 98 ? -9.292 6.302 -2.442 1.00 83.69 98 SER A N 1
ATOM 764 C CA . SER A 1 98 ? -9.566 5.799 -1.095 1.00 83.69 98 SER A CA 1
ATOM 765 C C . SER A 1 98 ? -10.772 4.848 -1.020 1.00 83.69 98 SER A C 1
ATOM 767 O O . SER A 1 98 ? -11.744 4.957 -1.772 1.00 83.69 98 SER A O 1
ATOM 769 N N . GLY A 1 99 ? -10.714 3.899 -0.086 1.00 89.50 99 GLY A N 1
ATOM 770 C CA . GLY A 1 99 ? -11.800 2.966 0.202 1.00 89.50 99 GLY A CA 1
ATOM 771 C C . GLY A 1 99 ? -11.434 1.501 -0.022 1.00 89.50 99 GLY A C 1
ATOM 772 O O . GLY A 1 99 ? -10.293 1.066 0.157 1.00 89.50 99 GLY A O 1
ATOM 773 N N . ARG A 1 100 ? -12.440 0.696 -0.383 1.00 92.50 100 ARG A N 1
ATOM 774 C CA . ARG A 1 100 ? -12.269 -0.747 -0.586 1.00 92.50 100 ARG A CA 1
ATOM 775 C C . ARG A 1 100 ? -11.517 -1.017 -1.888 1.00 92.50 100 ARG A C 1
ATOM 777 O O . ARG A 1 100 ? -12.105 -0.998 -2.965 1.00 92.50 100 ARG A O 1
ATOM 784 N N . VAL A 1 101 ? -10.240 -1.344 -1.753 1.00 94.69 101 VAL A N 1
ATOM 785 C CA . VAL A 1 101 ? -9.384 -1.896 -2.806 1.00 94.69 101 VAL A CA 1
ATOM 786 C C . VAL A 1 101 ? -9.094 -3.351 -2.456 1.00 94.69 101 VAL A C 1
ATOM 788 O O . VAL A 1 101 ? -8.943 -3.700 -1.290 1.00 94.69 101 VAL A O 1
ATOM 791 N N . THR A 1 102 ? -9.083 -4.205 -3.471 1.00 95.50 102 THR A N 1
ATOM 792 C CA . THR A 1 102 ? -8.794 -5.640 -3.350 1.00 95.50 102 THR A CA 1
ATOM 793 C C . THR A 1 102 ? -7.394 -5.972 -3.839 1.00 95.50 102 THR A C 1
ATOM 795 O O . THR A 1 102 ? -6.753 -6.838 -3.261 1.00 95.50 102 THR A O 1
ATOM 798 N N . HIS A 1 103 ? -6.919 -5.286 -4.882 1.00 95.31 103 HIS A N 1
ATOM 799 C CA . HIS A 1 103 ? -5.598 -5.512 -5.455 1.00 95.31 103 HIS A CA 1
ATOM 800 C C . HIS A 1 103 ? -4.974 -4.202 -5.920 1.00 95.31 103 HIS A C 1
ATOM 802 O O . HIS A 1 103 ? -5.676 -3.278 -6.335 1.00 95.31 103 HIS A O 1
ATOM 808 N N . LEU A 1 104 ? -3.649 -4.182 -5.897 1.00 94.88 104 LEU A N 1
ATOM 809 C CA . LEU A 1 104 ? -2.790 -3.185 -6.516 1.00 94.88 104 LEU A CA 1
ATOM 810 C C . LEU A 1 104 ? -2.044 -3.851 -7.666 1.00 94.88 104 LEU A C 1
ATOM 812 O O . LEU A 1 104 ? -1.586 -4.981 -7.505 1.00 94.88 104 LEU A O 1
ATOM 816 N N . ARG A 1 105 ? -1.860 -3.152 -8.782 1.00 93.62 105 ARG A N 1
ATOM 817 C CA . ARG A 1 105 ? -0.866 -3.511 -9.795 1.00 93.62 105 ARG A CA 1
ATOM 818 C C . ARG A 1 105 ? -0.019 -2.304 -10.147 1.00 93.62 105 ARG A C 1
ATOM 820 O O . ARG A 1 105 ? -0.486 -1.172 -10.093 1.00 93.62 105 ARG A O 1
ATOM 827 N N . TRP A 1 106 ? 1.228 -2.550 -10.505 1.00 91.62 106 TRP A N 1
ATOM 828 C CA . TRP A 1 106 ? 2.153 -1.501 -10.913 1.00 91.62 106 TRP A CA 1
ATOM 829 C C . TRP A 1 106 ? 3.172 -2.067 -11.885 1.00 91.62 106 TRP A C 1
ATOM 831 O O . TRP A 1 106 ? 3.459 -3.268 -11.895 1.00 91.62 106 TRP A O 1
ATOM 841 N N . ARG A 1 107 ? 3.740 -1.186 -12.704 1.00 88.12 107 ARG A N 1
ATOM 842 C CA . ARG A 1 107 ? 4.885 -1.536 -13.538 1.00 88.12 107 ARG A CA 1
ATOM 843 C C . ARG A 1 107 ? 6.167 -1.372 -12.742 1.00 88.12 107 ARG A C 1
ATOM 845 O O . ARG A 1 107 ? 6.399 -0.357 -12.090 1.00 88.12 107 ARG A O 1
ATOM 852 N N . THR A 1 108 ? 7.034 -2.367 -12.815 1.00 83.31 108 THR A N 1
ATOM 853 C CA . THR A 1 108 ? 8.358 -2.297 -12.215 1.00 83.31 108 THR A CA 1
ATOM 854 C C . THR A 1 108 ? 9.220 -1.296 -12.980 1.00 83.31 108 THR A C 1
ATOM 856 O O . THR A 1 108 ? 9.415 -1.438 -14.193 1.00 83.31 108 THR A O 1
ATOM 859 N N . GLY A 1 109 ? 9.751 -0.309 -12.264 1.00 80.06 109 GLY A N 1
ATOM 860 C CA . GLY A 1 109 ? 10.652 0.713 -12.791 1.00 80.06 109 GLY A CA 1
ATOM 861 C C . GLY A 1 109 ? 12.042 0.638 -12.158 1.00 80.06 109 GLY A C 1
ATOM 862 O O . GLY A 1 109 ? 12.567 -0.441 -11.894 1.00 80.06 109 GLY A O 1
ATOM 863 N N . ALA A 1 110 ? 12.641 1.804 -11.906 1.00 75.19 110 ALA A N 1
ATOM 864 C CA .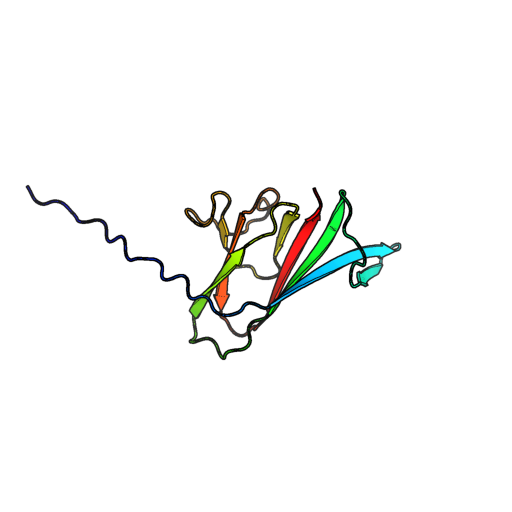 ALA A 1 110 ? 13.930 1.911 -11.217 1.00 75.19 110 ALA A CA 1
ATOM 865 C C . ALA A 1 110 ? 13.845 1.579 -9.712 1.00 75.19 110 ALA A C 1
ATOM 867 O O . ALA A 1 110 ? 14.842 1.175 -9.116 1.00 75.19 110 ALA A O 1
ATOM 868 N N . THR A 1 111 ? 12.664 1.733 -9.103 1.00 82.94 111 THR A N 1
ATOM 869 C CA . THR A 1 111 ? 12.415 1.358 -7.704 1.00 82.94 111 THR A CA 1
ATOM 870 C C . THR A 1 111 ? 12.172 -0.145 -7.558 1.00 82.94 111 THR A C 1
ATOM 872 O O . THR A 1 111 ? 11.687 -0.806 -8.478 1.00 82.94 111 THR A O 1
ATOM 875 N N . ARG A 1 112 ? 12.486 -0.676 -6.374 1.00 87.69 112 ARG A N 1
ATOM 876 C CA . ARG A 1 112 ? 12.181 -2.054 -5.947 1.00 87.69 112 ARG A CA 1
ATOM 877 C C . ARG A 1 112 ? 11.164 -2.120 -4.810 1.00 87.69 112 ARG A C 1
ATOM 879 O O . ARG A 1 112 ? 11.009 -3.162 -4.180 1.00 87.69 112 ARG A O 1
ATOM 886 N N . ARG A 1 113 ? 10.541 -0.978 -4.526 1.00 90.44 113 ARG A N 1
ATOM 887 C CA . ARG A 1 113 ? 9.634 -0.791 -3.407 1.00 90.44 113 ARG A CA 1
ATOM 888 C C . ARG A 1 113 ? 8.437 0.055 -3.811 1.00 90.44 113 ARG A C 1
ATOM 890 O O . ARG A 1 113 ? 8.586 1.044 -4.532 1.00 90.44 113 ARG A O 1
ATOM 897 N N . LEU A 1 114 ? 7.284 -0.324 -3.281 1.00 92.62 114 LEU A N 1
ATOM 898 C CA . LEU A 1 114 ? 6.036 0.430 -3.286 1.00 92.62 114 LEU A CA 1
ATOM 899 C C . LEU A 1 114 ? 5.544 0.497 -1.839 1.00 92.62 114 LEU A C 1
ATOM 901 O O . LEU A 1 114 ? 5.539 -0.518 -1.147 1.00 92.62 114 LEU A O 1
ATOM 905 N N . ALA A 1 115 ? 5.138 1.674 -1.376 1.00 94.06 115 ALA A N 1
ATOM 906 C CA . ALA A 1 115 ? 4.425 1.811 -0.116 1.00 94.06 115 ALA A CA 1
ATOM 907 C C . ALA A 1 115 ? 2.987 2.256 -0.382 1.00 94.06 115 ALA A C 1
ATOM 909 O O . ALA A 1 115 ? 2.749 3.070 -1.271 1.00 94.06 115 ALA A O 1
ATOM 910 N N . TYR A 1 116 ? 2.034 1.762 0.400 1.00 94.69 116 TYR A N 1
ATOM 911 C CA . TYR A 1 116 ? 0.679 2.303 0.418 1.00 94.69 116 TYR A CA 1
ATOM 912 C C . TYR A 1 116 ? 0.207 2.530 1.847 1.00 94.69 116 TYR A C 1
ATOM 914 O O . TYR A 1 116 ? 0.586 1.805 2.766 1.00 94.69 116 TYR A O 1
ATOM 922 N N . SER A 1 117 ? -0.611 3.559 2.039 1.00 94.44 117 SER A N 1
ATOM 923 C CA . SER A 1 117 ? -1.260 3.832 3.313 1.00 94.44 117 SER A CA 1
ATOM 924 C C . SER A 1 117 ? -2.691 3.314 3.314 1.00 94.44 117 SER A C 1
ATOM 926 O O . SER A 1 117 ? -3.372 3.298 2.285 1.00 94.44 117 SER A O 1
ATOM 928 N N . ALA A 1 118 ? -3.139 2.865 4.479 1.00 95.69 118 ALA A N 1
ATOM 929 C CA . ALA A 1 118 ? -4.475 2.330 4.669 1.00 95.69 118 ALA A CA 1
ATOM 930 C C . ALA A 1 118 ? -4.983 2.589 6.091 1.00 95.69 118 ALA A C 1
ATOM 932 O O . ALA A 1 118 ? -4.214 2.952 6.981 1.00 95.69 118 ALA A O 1
ATOM 933 N N . ILE A 1 119 ? -6.282 2.385 6.298 1.00 96.12 119 ILE A N 1
ATOM 934 C CA . ILE A 1 119 ? -6.927 2.361 7.615 1.00 96.12 119 ILE A CA 1
ATOM 935 C C . ILE A 1 119 ? -7.471 0.957 7.868 1.00 96.12 119 ILE A C 1
ATOM 937 O O . ILE A 1 119 ? -8.092 0.366 6.983 1.00 96.12 119 ILE A O 1
ATOM 941 N N . VAL A 1 120 ? -7.263 0.429 9.069 1.00 96.38 120 VAL A N 1
ATOM 942 C CA . VAL A 1 120 ? -7.863 -0.833 9.519 1.00 96.38 120 VAL A CA 1
ATOM 943 C C . VAL A 1 120 ? -9.358 -0.618 9.784 1.00 96.38 120 VAL A C 1
ATOM 945 O O . VAL A 1 120 ? -9.731 0.322 10.485 1.00 96.38 120 VAL A O 1
ATOM 948 N N . ARG A 1 121 ? -10.232 -1.466 9.237 1.00 93.44 121 ARG A N 1
ATOM 949 C CA . ARG A 1 121 ? -11.700 -1.312 9.298 1.00 93.44 121 ARG A CA 1
ATOM 950 C C . ARG A 1 121 ? -12.416 -2.420 10.049 1.00 93.44 121 ARG A C 1
ATOM 952 O O . ARG A 1 121 ? -11.907 -3.558 10.049 1.00 93.44 121 ARG A O 1
#

Organism: NCBI:txid1463597

Secondary structure (DSSP, 8-state):
-----------------EEEEEEEEEEETTEEEEE--SS--TT-EEEEEEEE-S-PPTTPEEEEEPPTTEEEEEES-TTEEEESSSSSS-EE--TT--B---EEEEE--S-SEEEEEEEE-

Foldseek 3Di:
DDDDDDPPDPPPQPPQDWDKAKWFWDDDPPDIDTHHDPDADAFTKIKMKTFGDDPDPQFDKHKDFDPQQKWWQFKPDQQKWFAQDQPPDTDGDDNPNTGRTGMIMGTDHPDRMMMTMTGGD